Protein AF-A0A4Q3XXS9-F1 (afdb_monomer)

pLDDT: mean 76.78, std 19.23, range [29.75, 96.25]

Secondary structure (DSSP, 8-state):
------S---SS-----SHHHHHHHHHHHTT---HHHHHHHHTS-HHHHHHHHHSS---HHHHHHHHHHTT--HHHHHH--S-TTTTS--HHHHHHHHHHHHTT--HHHHHHHHHHHHHHHHHH--SSS--

Mean predicted aligned error: 13.27 Å

Nearest PDB structures (foldseek):
  1pra-assembly1_A  TM=8.034E-01  e=1.485E-02  Phage 434
  1r63-assembly1_A  TM=8.380E-01  e=3.345E-02  Phage 434
  2cro-assembly1_A  TM=8.313E-01  e=6.331E-02  Phage 434
  2fjr-assembly1_A  TM=5.847E-01  e=5.020E-02  Eganvirus ev186
  3trb-assembly1_A  TM=5.889E-01  e=2.404E-01  Coxiella burnetii

Solvent-accessible surface area (backbone atoms only — not comparable to full-atom values): 8183 Å² total; per-residue (Å²): 144,84,91,83,84,87,86,82,81,86,85,79,80,67,82,66,87,45,54,42,60,44,50,54,47,48,36,59,76,64,65,63,87,49,65,58,60,53,16,59,77,68,74,48,56,47,67,54,60,57,44,40,57,76,36,94,79,64,55,68,69,58,49,51,50,50,22,60,76,60,64,38,17,56,60,21,50,76,71,60,45,88,44,58,56,62,69,63,72,53,60,69,58,52,52,48,50,45,54,76,59,53,73,81,49,54,78,86,46,49,62,57,52,50,51,50,50,51,50,46,54,58,70,73,57,83,78,89,85,87,135

Structure (mmCIF, N/CA/C/O backbone):
data_AF-A0A4Q3XXS9-F1
#
_entry.id   AF-A0A4Q3XXS9-F1
#
loop_
_atom_site.group_PDB
_atom_site.id
_atom_site.type_symbol
_atom_site.label_atom_id
_atom_site.label_alt_id
_atom_site.label_comp_id
_atom_site.label_asym_id
_atom_site.label_entity_id
_atom_site.label_seq_id
_atom_site.pdbx_PDB_ins_code
_atom_site.Cartn_x
_atom_site.Cartn_y
_atom_site.Cartn_z
_atom_site.occupancy
_atom_site.B_iso_or_equiv
_atom_site.auth_seq_id
_atom_site.auth_comp_id
_atom_site.auth_asym_id
_atom_site.auth_atom_id
_atom_site.pdbx_PDB_model_num
ATOM 1 N N . MET A 1 1 ? -26.813 20.980 15.351 1.00 36.28 1 ME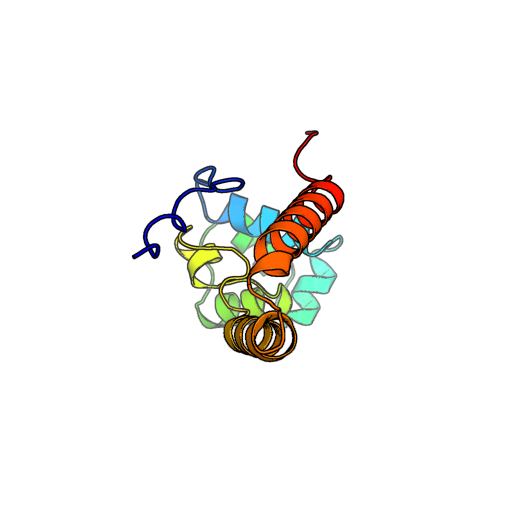T A N 1
ATOM 2 C CA . MET A 1 1 ? -26.144 21.512 14.142 1.00 36.28 1 MET A CA 1
ATOM 3 C C . MET A 1 1 ? -24.633 21.381 14.330 1.00 36.28 1 MET A C 1
ATOM 5 O O . MET A 1 1 ? -23.994 22.312 14.792 1.00 36.28 1 MET A O 1
ATOM 9 N N . LEU A 1 2 ? -24.080 20.190 14.083 1.00 29.75 2 LEU A N 1
ATOM 10 C CA . LEU A 1 2 ? -22.673 19.846 14.341 1.00 29.75 2 LEU A CA 1
ATOM 11 C C . LEU A 1 2 ? -22.190 18.889 13.235 1.00 29.75 2 LEU A C 1
ATOM 13 O O . LEU A 1 2 ? -22.095 17.689 13.450 1.00 29.75 2 LEU A O 1
ATOM 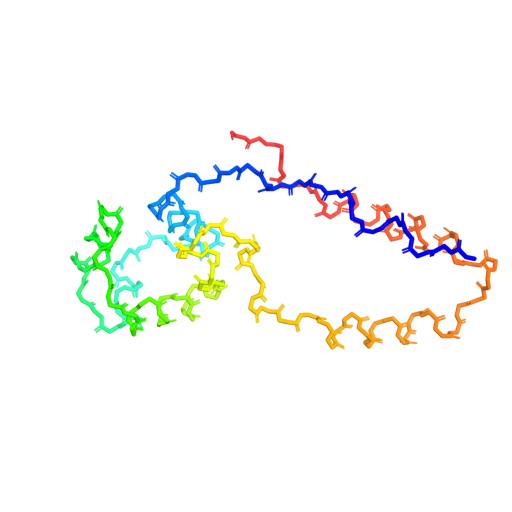17 N N . ILE A 1 3 ? -21.948 19.404 12.024 1.00 37.06 3 ILE A N 1
ATOM 18 C CA . ILE A 1 3 ? -21.318 18.639 10.921 1.00 37.06 3 ILE A CA 1
ATOM 19 C C . ILE A 1 3 ? -20.160 19.454 10.312 1.00 37.06 3 ILE A C 1
ATOM 21 O O . ILE A 1 3 ? -19.913 19.448 9.114 1.00 37.06 3 ILE A O 1
ATOM 25 N N . THR A 1 4 ? -19.405 20.182 11.139 1.00 39.75 4 THR A N 1
ATOM 26 C CA . THR A 1 4 ? -18.303 21.022 10.629 1.00 39.75 4 THR A CA 1
ATOM 27 C C . THR A 1 4 ? -17.028 20.881 11.446 1.00 39.75 4 THR A C 1
ATOM 29 O O . THR A 1 4 ? -16.359 21.864 11.726 1.00 39.75 4 THR A O 1
ATOM 32 N N . LEU A 1 5 ? -16.680 19.659 11.855 1.00 35.25 5 LEU A N 1
ATOM 33 C CA . LEU A 1 5 ? -15.429 19.384 12.575 1.00 35.25 5 LEU A CA 1
ATOM 34 C C . LEU A 1 5 ? -14.812 18.030 12.181 1.00 35.25 5 LEU A C 1
ATOM 36 O O . LEU A 1 5 ? -14.251 17.328 13.013 1.00 35.25 5 LEU A O 1
ATOM 40 N N . PHE A 1 6 ? -14.888 17.659 10.896 1.00 38.59 6 PHE A N 1
ATOM 41 C CA . PHE A 1 6 ? -14.223 16.452 10.375 1.00 38.59 6 PHE A CA 1
ATOM 42 C C . PHE A 1 6 ? -13.282 16.715 9.190 1.00 38.59 6 PHE A C 1
ATOM 44 O O . PHE A 1 6 ? -13.079 15.856 8.341 1.00 38.59 6 PHE A O 1
ATOM 51 N N . ILE A 1 7 ? -12.672 17.905 9.125 1.00 39.47 7 ILE A N 1
ATOM 52 C CA . ILE A 1 7 ? -11.591 18.184 8.164 1.00 39.47 7 ILE A CA 1
ATOM 53 C C . ILE A 1 7 ? -10.446 18.939 8.846 1.00 39.47 7 ILE A C 1
ATOM 55 O O . ILE A 1 7 ? -10.016 19.988 8.384 1.00 39.47 7 ILE A O 1
ATOM 59 N N . HIS A 1 8 ? -9.925 18.426 9.963 1.00 38.44 8 HIS A N 1
ATOM 60 C CA . HIS A 1 8 ? -8.534 18.722 10.319 1.00 38.44 8 HIS A CA 1
ATOM 61 C C . HIS A 1 8 ? -7.960 17.725 11.329 1.00 38.44 8 HIS A C 1
ATOM 63 O O . HIS A 1 8 ? -7.974 17.946 12.537 1.00 38.44 8 HIS A O 1
ATOM 69 N N . ARG A 1 9 ? -7.388 16.626 10.830 1.00 34.78 9 ARG A N 1
ATOM 70 C CA . ARG A 1 9 ? -6.302 15.941 11.541 1.00 34.78 9 ARG A CA 1
ATOM 71 C C . ARG A 1 9 ? -5.345 15.313 10.534 1.00 34.78 9 ARG A C 1
ATOM 73 O O . ARG A 1 9 ? -5.383 14.126 10.243 1.00 34.78 9 ARG A O 1
ATOM 80 N N . SER A 1 10 ? -4.501 16.179 9.980 1.00 42.22 10 SER A N 1
ATOM 81 C CA . SER A 1 10 ? -3.255 15.809 9.311 1.00 42.22 10 SER A CA 1
ATOM 82 C C . SER A 1 10 ? -2.374 15.053 10.298 1.00 42.22 10 SER A C 1
ATOM 84 O O . SER A 1 10 ? -2.087 15.626 11.339 1.00 42.22 10 SER A O 1
ATOM 86 N N . HIS A 1 11 ? -1.978 13.815 9.991 1.00 38.00 11 HIS A N 1
ATOM 87 C CA . HIS A 1 11 ? -0.706 13.194 10.396 1.00 38.00 11 HIS A CA 1
ATOM 88 C C . HIS A 1 11 ? -0.327 12.184 9.296 1.00 38.00 11 HIS A C 1
ATOM 90 O O . HIS A 1 11 ? -0.786 11.047 9.297 1.00 38.00 11 HIS A O 1
ATOM 96 N N . GLY A 1 12 ? 0.451 12.658 8.313 1.00 39.41 12 GLY A N 1
ATOM 97 C CA . GLY A 1 12 ? 0.957 11.879 7.171 1.00 39.41 12 GLY A CA 1
ATOM 98 C C . GLY A 1 12 ? 1.078 12.652 5.847 1.00 39.41 12 GLY A C 1
ATOM 99 O O . GLY A 1 12 ? 1.644 12.138 4.892 1.00 39.41 12 GLY A O 1
ATOM 100 N N . GLY A 1 13 ? 0.578 13.890 5.775 1.00 40.12 13 GLY A N 1
ATOM 101 C CA . GLY A 1 13 ? 0.657 14.752 4.589 1.00 40.12 13 GLY A CA 1
ATOM 102 C C . GLY A 1 13 ? 1.923 15.609 4.528 1.00 40.12 13 GLY A C 1
ATOM 103 O O . GLY A 1 13 ? 1.826 16.809 4.290 1.00 40.12 13 GLY A O 1
ATOM 104 N N . GLY A 1 14 ? 3.102 15.028 4.764 1.00 45.34 14 GLY A N 1
ATOM 105 C CA . GLY A 1 14 ? 4.306 15.608 4.170 1.00 45.34 14 GLY A CA 1
ATOM 106 C C . GLY A 1 14 ? 4.146 15.459 2.662 1.00 45.34 14 GLY A C 1
ATOM 107 O O . GLY A 1 14 ? 3.775 14.379 2.202 1.00 45.34 14 GLY A O 1
ATOM 108 N N . VAL A 1 15 ? 4.321 16.528 1.889 1.00 54.59 15 VAL A N 1
ATOM 109 C CA . VAL A 1 15 ? 4.242 16.434 0.430 1.00 54.59 15 VAL A CA 1
ATOM 110 C C . VAL A 1 15 ? 5.393 15.523 -0.014 1.00 54.59 15 VAL A C 1
ATOM 112 O O . VAL A 1 15 ? 6.517 15.982 -0.145 1.00 54.59 15 VAL A O 1
ATOM 115 N N . MET A 1 16 ? 5.151 14.215 -0.161 1.00 59.88 16 MET A N 1
ATOM 116 C CA . MET A 1 16 ? 6.152 13.291 -0.698 1.00 59.88 16 MET A CA 1
ATOM 117 C C . MET A 1 16 ? 6.403 13.692 -2.150 1.00 59.88 16 MET A C 1
ATOM 119 O O . MET A 1 16 ? 5.558 13.507 -3.042 1.00 59.88 16 MET A O 1
ATOM 123 N N . HIS A 1 17 ? 7.554 14.311 -2.369 1.00 67.06 17 HIS A N 1
ATOM 124 C CA . HIS A 1 17 ? 7.918 14.968 -3.605 1.00 67.06 17 HIS A CA 1
ATOM 125 C C . HIS A 1 17 ? 8.556 13.949 -4.551 1.00 67.06 17 HIS A C 1
ATOM 127 O O . HIS A 1 17 ? 9.764 13.904 -4.747 1.00 67.06 17 HIS A O 1
ATOM 133 N N . GLY A 1 18 ? 7.717 13.151 -5.214 1.00 85.38 18 GLY A N 1
ATOM 134 C CA . GLY A 1 18 ? 8.117 12.418 -6.416 1.00 85.38 18 GLY A CA 1
ATOM 135 C C . GLY A 1 18 ? 7.669 10.964 -6.473 1.00 85.38 18 GLY A C 1
ATOM 136 O O . GLY A 1 18 ? 7.348 10.326 -5.476 1.00 85.38 18 GLY A O 1
ATOM 137 N N . TRP A 1 19 ? 7.648 10.435 -7.695 1.00 89.88 19 TRP A N 1
ATOM 138 C CA . TRP A 1 19 ? 7.286 9.046 -7.988 1.00 89.88 19 TRP A CA 1
ATOM 139 C C . TRP A 1 19 ? 8.170 8.039 -7.235 1.00 89.88 19 TRP A C 1
ATOM 141 O O . TRP A 1 19 ? 7.650 7.112 -6.623 1.00 89.88 19 TRP A O 1
ATOM 151 N N . THR A 1 20 ? 9.491 8.243 -7.248 1.00 90.81 20 THR A N 1
ATOM 152 C CA . THR A 1 20 ? 10.463 7.334 -6.623 1.00 90.81 20 THR A CA 1
ATOM 153 C C . THR A 1 20 ? 10.263 7.225 -5.118 1.00 90.81 20 THR A C 1
ATOM 155 O O . THR A 1 20 ? 10.228 6.118 -4.594 1.00 90.81 20 THR A O 1
ATOM 158 N N . GLU A 1 21 ? 10.073 8.354 -4.432 1.00 90.88 21 GLU A N 1
ATOM 159 C CA . GLU A 1 21 ? 9.841 8.380 -2.986 1.00 90.88 21 GLU A CA 1
ATOM 160 C C . GLU A 1 21 ? 8.565 7.615 -2.618 1.00 90.88 21 GLU A C 1
ATOM 162 O O . GLU A 1 21 ? 8.574 6.776 -1.718 1.00 90.88 21 GLU A O 1
ATOM 167 N N . ARG A 1 22 ? 7.481 7.828 -3.374 1.00 92.00 22 ARG A N 1
ATOM 168 C CA . ARG A 1 22 ? 6.211 7.125 -3.155 1.00 92.00 22 ARG A CA 1
ATOM 169 C C . ARG A 1 22 ? 6.299 5.633 -3.457 1.00 92.00 22 ARG A C 1
ATOM 171 O O . ARG A 1 22 ? 5.731 4.832 -2.717 1.00 92.00 22 ARG A O 1
ATOM 178 N N . LEU A 1 23 ? 7.020 5.247 -4.508 1.00 92.88 23 LEU A N 1
ATOM 179 C CA . LEU A 1 23 ? 7.251 3.841 -4.826 1.00 92.88 23 LEU A CA 1
ATOM 180 C C . LEU A 1 23 ? 8.078 3.161 -3.729 1.00 92.88 23 LEU A C 1
ATOM 182 O O . LEU A 1 23 ? 7.687 2.107 -3.236 1.00 92.88 23 LEU A O 1
ATOM 186 N N . ASP A 1 24 ? 9.170 3.780 -3.287 1.00 91.94 24 ASP A N 1
ATOM 187 C CA . ASP A 1 24 ? 9.996 3.251 -2.200 1.00 91.94 24 ASP A CA 1
ATOM 188 C C . ASP A 1 24 ? 9.214 3.167 -0.882 1.00 91.94 24 ASP A C 1
ATOM 190 O O . ASP A 1 24 ? 9.347 2.191 -0.140 1.00 91.94 24 ASP A O 1
ATOM 194 N N . HIS A 1 25 ? 8.349 4.145 -0.609 1.00 92.56 25 HIS A N 1
ATOM 195 C CA . HIS A 1 25 ? 7.437 4.106 0.528 1.00 92.56 25 HIS A CA 1
ATOM 196 C C . HIS A 1 25 ? 6.452 2.929 0.437 1.00 92.56 25 HIS A C 1
ATOM 198 O O . HIS A 1 25 ? 6.310 2.180 1.404 1.00 92.56 25 HIS A O 1
ATOM 204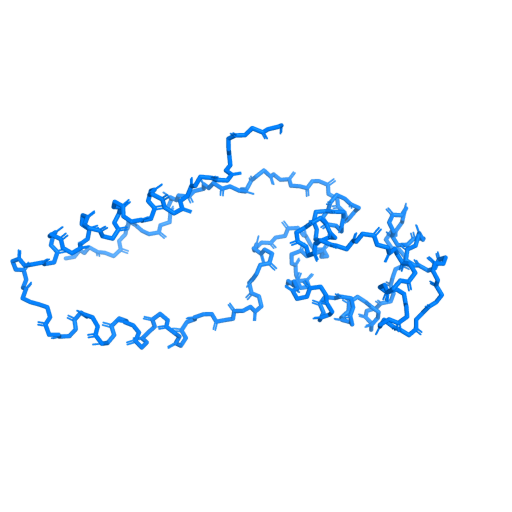 N N . ALA A 1 26 ? 5.832 2.698 -0.724 1.00 92.88 26 ALA A N 1
ATOM 205 C CA . ALA A 1 26 ? 4.929 1.565 -0.936 1.00 92.88 26 ALA A CA 1
ATOM 206 C C . ALA A 1 26 ? 5.639 0.209 -0.760 1.00 92.88 26 ALA A C 1
ATOM 208 O O . ALA A 1 26 ? 5.108 -0.689 -0.103 1.00 92.88 26 ALA A O 1
ATOM 209 N N . LEU A 1 27 ? 6.867 0.074 -1.275 1.00 93.12 27 LEU A N 1
ATOM 210 C CA . LEU A 1 27 ? 7.684 -1.137 -1.123 1.00 93.12 27 LEU A CA 1
ATOM 211 C C . LEU A 1 27 ? 8.013 -1.427 0.347 1.00 93.12 27 LEU A C 1
ATOM 213 O O . LEU A 1 27 ? 7.868 -2.564 0.802 1.00 93.12 27 LEU A O 1
ATOM 217 N N . LYS A 1 28 ? 8.410 -0.397 1.106 1.00 91.31 28 LYS A N 1
ATOM 218 C CA . LYS A 1 28 ? 8.666 -0.509 2.550 1.00 91.31 28 LYS A CA 1
ATOM 219 C C . LYS A 1 28 ? 7.400 -0.890 3.312 1.00 91.31 28 LYS A C 1
ATOM 221 O O . LYS A 1 28 ? 7.436 -1.818 4.119 1.00 91.31 28 LYS A O 1
ATOM 226 N N . LEU A 1 29 ? 6.278 -0.228 3.021 1.00 89.69 29 LEU A N 1
ATOM 227 C CA . LEU A 1 29 ? 4.991 -0.484 3.670 1.00 89.69 29 LEU A CA 1
ATOM 228 C C . LEU A 1 29 ? 4.530 -1.937 3.480 1.00 89.69 29 LEU A C 1
ATOM 230 O O . LEU A 1 29 ? 3.939 -2.524 4.385 1.00 89.69 29 LEU A O 1
ATOM 234 N N . ARG A 1 30 ? 4.812 -2.531 2.316 1.00 90.56 30 ARG A N 1
ATOM 235 C CA . ARG A 1 30 ? 4.471 -3.925 1.997 1.00 90.56 30 ARG A CA 1
ATOM 236 C C . ARG A 1 30 ? 5.562 -4.935 2.334 1.00 90.56 30 ARG A C 1
ATOM 238 O O . ARG A 1 30 ? 5.400 -6.110 2.029 1.00 90.56 30 ARG A O 1
ATOM 245 N N . ARG A 1 31 ? 6.642 -4.505 2.999 1.00 90.94 31 ARG A N 1
ATOM 246 C CA . ARG A 1 31 ? 7.774 -5.364 3.386 1.00 90.94 31 ARG A CA 1
ATOM 247 C C . ARG A 1 31 ? 8.339 -6.148 2.196 1.00 90.94 31 ARG A C 1
ATOM 249 O O . ARG A 1 31 ? 8.729 -7.307 2.315 1.00 90.94 31 ARG A O 1
ATOM 256 N N . VAL A 1 32 ? 8.399 -5.506 1.030 1.00 89.12 32 VAL A N 1
ATOM 257 C CA . VAL A 1 32 ? 9.022 -6.103 -0.153 1.00 89.12 32 VAL A CA 1
ATOM 258 C C . VAL A 1 32 ? 10.535 -6.091 0.056 1.00 89.12 32 VAL A C 1
ATOM 260 O O . VAL A 1 32 ? 11.201 -5.079 -0.142 1.00 89.12 32 VAL A O 1
ATOM 263 N N . HIS A 1 33 ? 11.080 -7.229 0.485 1.00 83.12 33 HIS A N 1
ATOM 264 C CA . HIS A 1 33 ? 12.511 -7.379 0.771 1.00 83.12 33 HIS A CA 1
ATOM 265 C C . HIS A 1 33 ? 13.343 -7.775 -0.457 1.00 83.12 33 HIS A C 1
ATOM 267 O O . HIS A 1 33 ? 14.562 -7.622 -0.444 1.00 83.12 33 HIS A O 1
ATOM 273 N N . LYS A 1 34 ? 12.706 -8.301 -1.513 1.00 89.81 34 LYS A N 1
ATOM 274 C CA . LYS A 1 34 ? 13.378 -8.810 -2.718 1.00 89.81 34 LYS A CA 1
ATOM 275 C C . LYS A 1 34 ? 12.660 -8.317 -3.973 1.00 89.81 34 LYS A C 1
ATOM 277 O O . LYS A 1 34 ? 11.521 -8.707 -4.215 1.00 89.81 34 LYS A O 1
ATOM 282 N N . LEU A 1 35 ? 13.333 -7.494 -4.780 1.00 89.44 35 LEU A N 1
ATOM 283 C CA . LEU A 1 35 ? 12.764 -6.963 -6.028 1.00 89.44 35 LEU A CA 1
ATOM 284 C C . LEU A 1 35 ? 12.482 -8.066 -7.049 1.00 89.44 35 LEU A C 1
ATOM 286 O O . LEU A 1 35 ? 11.466 -7.999 -7.729 1.00 89.44 35 LEU A O 1
ATOM 290 N N . HIS A 1 36 ? 13.320 -9.101 -7.094 1.00 91.38 36 HIS A N 1
ATOM 291 C CA . HIS A 1 36 ? 13.091 -10.283 -7.920 1.00 91.38 36 HIS A CA 1
ATOM 292 C C . HIS A 1 36 ? 11.713 -10.932 -7.691 1.00 91.38 36 HIS A C 1
ATOM 294 O O . HIS A 1 36 ? 11.008 -11.237 -8.647 1.00 91.38 36 HIS A O 1
ATOM 300 N N . ALA A 1 37 ? 11.301 -11.102 -6.429 1.00 91.75 37 ALA A N 1
ATOM 301 C CA . ALA A 1 37 ? 10.007 -11.707 -6.102 1.00 91.75 37 ALA A CA 1
ATOM 302 C C . ALA A 1 37 ? 8.841 -10.830 -6.583 1.00 91.75 37 ALA A C 1
ATOM 304 O O . ALA A 1 37 ? 7.905 -11.326 -7.201 1.00 91.75 37 ALA A O 1
ATOM 305 N N . LEU A 1 38 ? 8.950 -9.513 -6.3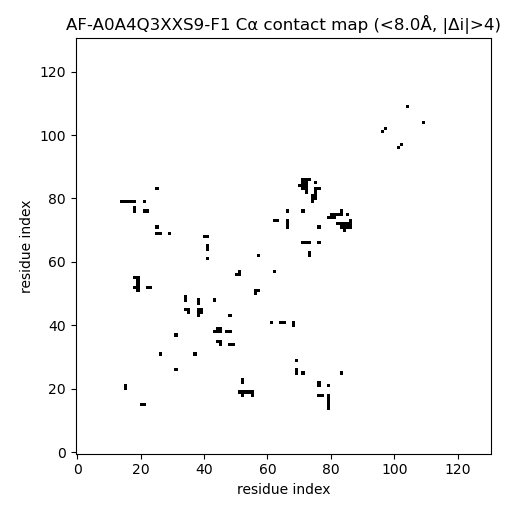84 1.00 93.44 38 LEU A N 1
ATOM 306 C CA . LEU A 1 38 ? 7.972 -8.559 -6.900 1.00 93.44 38 LEU A CA 1
ATOM 307 C C . LEU A 1 38 ? 7.915 -8.579 -8.436 1.00 93.44 38 LEU A C 1
ATOM 309 O O . LEU A 1 38 ? 6.835 -8.543 -9.012 1.00 93.44 38 LEU A O 1
ATOM 313 N N . ALA A 1 39 ? 9.062 -8.642 -9.111 1.00 94.62 39 ALA A N 1
ATOM 314 C CA . ALA A 1 39 ? 9.123 -8.703 -10.569 1.00 94.62 39 ALA A CA 1
ATOM 315 C C . ALA A 1 39 ? 8.432 -9.966 -11.109 1.00 94.62 39 ALA A C 1
ATOM 317 O O . ALA A 1 39 ? 7.639 -9.875 -12.047 1.00 94.62 39 ALA A O 1
ATOM 318 N N . PHE A 1 40 ? 8.654 -11.111 -10.453 1.00 94.69 40 PHE A N 1
ATOM 319 C CA . PHE A 1 40 ? 7.970 -12.366 -10.756 1.00 94.69 40 PHE A CA 1
ATOM 320 C C . PHE A 1 40 ? 6.446 -12.247 -10.599 1.00 94.69 40 PHE A C 1
ATOM 322 O O . PHE A 1 40 ? 5.715 -12.599 -11.521 1.00 94.69 40 PHE A O 1
ATOM 329 N N . GLU A 1 41 ? 5.958 -11.684 -9.488 1.00 92.81 41 GLU A N 1
ATOM 330 C CA . GLU A 1 41 ? 4.518 -11.457 -9.267 1.00 92.81 41 GLU A CA 1
ATOM 331 C C . GLU A 1 41 ? 3.896 -10.502 -10.295 1.00 92.81 41 GLU A C 1
ATOM 333 O O . GLU A 1 41 ? 2.732 -10.640 -10.673 1.00 92.81 41 GLU A O 1
ATOM 338 N N . LEU A 1 42 ? 4.677 -9.537 -10.777 1.00 93.75 42 LEU A N 1
ATOM 339 C CA . LEU A 1 42 ? 4.252 -8.584 -11.796 1.00 93.75 42 LEU A CA 1
ATOM 340 C C . LEU A 1 42 ? 4.348 -9.131 -13.224 1.00 93.75 42 LEU A C 1
ATOM 342 O O . LEU A 1 42 ? 3.827 -8.487 -14.135 1.00 93.75 42 LEU A O 1
ATOM 346 N N . GLY A 1 43 ? 4.994 -10.283 -13.429 1.00 94.19 43 GLY A N 1
ATOM 347 C CA . GLY A 1 43 ? 5.250 -10.844 -14.755 1.00 94.19 43 GLY A CA 1
ATOM 348 C C . GLY A 1 43 ? 6.236 -10.016 -15.587 1.00 94.19 43 GLY A C 1
ATOM 349 O O . GLY A 1 43 ? 6.125 -9.979 -16.811 1.00 94.19 43 GLY A O 1
ATOM 350 N N . VAL A 1 44 ? 7.176 -9.319 -14.940 1.00 94.44 44 VAL A N 1
ATOM 351 C CA . VAL A 1 44 ? 8.184 -8.472 -15.600 1.00 94.44 44 VAL A CA 1
ATOM 352 C C . VAL A 1 44 ? 9.600 -8.869 -15.191 1.00 94.44 44 VAL A C 1
ATOM 354 O O . VAL A 1 44 ? 9.816 -9.559 -14.200 1.00 94.44 44 VAL A O 1
ATOM 357 N N . ASP A 1 45 ? 10.588 -8.384 -15.939 1.00 94.00 45 ASP A N 1
ATOM 358 C CA . ASP A 1 45 ? 11.993 -8.525 -15.563 1.00 94.00 45 ASP A CA 1
ATOM 359 C C . ASP A 1 45 ? 12.365 -7.608 -14.379 1.00 94.00 45 ASP A C 1
ATOM 361 O O . ASP A 1 45 ? 11.874 -6.480 -14.261 1.00 94.00 45 ASP A O 1
ATOM 365 N N . GLU A 1 46 ? 13.288 -8.048 -13.521 1.00 93.00 46 GLU A N 1
ATOM 366 C CA . GLU A 1 46 ? 13.747 -7.269 -12.361 1.00 93.00 46 GLU A CA 1
ATOM 367 C C . GLU A 1 46 ? 14.354 -5.911 -12.767 1.00 93.00 46 GLU A C 1
ATOM 369 O O . GLU A 1 46 ? 14.183 -4.903 -12.067 1.00 93.00 46 GLU A O 1
ATOM 374 N N . SER A 1 47 ? 14.984 -5.828 -13.947 1.00 92.69 47 SER A N 1
ATOM 375 C CA . SER A 1 47 ? 15.493 -4.565 -14.489 1.00 92.69 47 SER A CA 1
ATOM 376 C C . SER A 1 47 ? 14.380 -3.554 -14.775 1.00 92.69 47 SER A C 1
ATOM 378 O O . SER A 1 47 ? 14.635 -2.348 -14.709 1.00 92.69 47 SER A O 1
ATOM 380 N N . ALA A 1 48 ? 13.149 -4.005 -15.052 1.00 92.75 48 ALA A N 1
ATOM 381 C CA . ALA A 1 48 ? 12.000 -3.127 -15.237 1.00 92.75 48 ALA A CA 1
ATOM 382 C C . ALA A 1 48 ? 11.633 -2.427 -13.928 1.00 92.75 48 ALA A C 1
ATOM 384 O O . ALA A 1 48 ? 11.561 -1.199 -13.899 1.00 92.75 48 ALA A O 1
ATOM 385 N N . VAL A 1 49 ? 11.533 -3.181 -12.831 1.00 91.94 49 VAL A N 1
ATOM 386 C CA . VAL A 1 49 ? 11.259 -2.626 -11.498 1.00 91.94 49 VAL A CA 1
ATOM 387 C C . VAL A 1 49 ? 12.373 -1.661 -11.071 1.00 91.94 49 VAL A C 1
ATOM 389 O O . VAL A 1 49 ? 12.104 -0.549 -10.613 1.00 91.94 49 VAL A O 1
ATOM 392 N N . SER A 1 50 ? 13.639 -2.023 -11.308 1.00 91.25 50 SER A N 1
ATOM 393 C CA . SER A 1 50 ? 14.792 -1.140 -11.066 1.00 91.25 50 SER A CA 1
ATOM 394 C C . SER A 1 50 ? 14.751 0.149 -11.906 1.00 91.25 50 SER A C 1
ATOM 396 O O . SER A 1 50 ? 15.110 1.233 -11.435 1.00 91.25 50 SER A O 1
ATOM 398 N N . ARG A 1 51 ? 14.292 0.075 -13.161 1.00 91.81 51 ARG A N 1
ATOM 399 C CA . ARG A 1 51 ? 14.119 1.242 -14.042 1.00 91.81 51 ARG A CA 1
ATOM 400 C C . ARG A 1 51 ? 12.996 2.158 -13.563 1.00 91.81 51 ARG A C 1
ATOM 402 O O . ARG A 1 51 ? 13.183 3.375 -13.585 1.00 91.81 51 ARG A O 1
ATOM 409 N N . TRP A 1 52 ? 11.881 1.601 -13.093 1.00 92.31 52 TRP A N 1
ATOM 410 C CA . TRP A 1 52 ? 10.762 2.383 -12.557 1.00 92.31 52 TRP A CA 1
ATOM 411 C C . TRP A 1 52 ? 11.146 3.147 -11.294 1.00 92.31 52 TRP A C 1
ATOM 413 O O . TRP A 1 52 ? 10.719 4.279 -11.109 1.00 92.31 52 TRP A O 1
ATOM 423 N N . ARG A 1 53 ? 12.004 2.587 -10.437 1.00 89.06 53 ARG A N 1
ATOM 424 C CA . ARG A 1 53 ? 12.516 3.316 -9.264 1.00 89.06 53 ARG A CA 1
ATOM 425 C C . ARG A 1 53 ? 13.389 4.511 -9.654 1.00 89.06 53 ARG A C 1
ATOM 427 O O . ARG A 1 53 ? 13.359 5.536 -8.985 1.00 89.06 53 ARG A O 1
ATOM 434 N N . ARG A 1 54 ? 14.132 4.410 -10.758 1.00 86.62 54 ARG A N 1
ATOM 435 C CA . ARG A 1 54 ? 15.024 5.477 -11.249 1.00 86.62 54 ARG A CA 1
ATOM 436 C C . ARG A 1 54 ? 14.335 6.501 -12.150 1.00 86.62 54 ARG A C 1
ATOM 438 O O . ARG A 1 54 ? 14.856 7.594 -12.331 1.00 86.62 54 ARG A O 1
ATOM 445 N N . SER A 1 55 ? 13.202 6.150 -12.756 1.00 76.12 55 SER A N 1
ATOM 446 C CA . SER A 1 55 ? 12.520 6.991 -13.742 1.00 76.12 55 SER A CA 1
ATOM 447 C C . SER A 1 55 ? 11.030 6.670 -13.822 1.00 76.12 55 SER A C 1
ATOM 449 O O . SER A 1 55 ? 10.626 5.519 -13.687 1.00 76.12 55 SER A O 1
ATOM 451 N N . ARG A 1 56 ? 10.202 7.667 -14.149 1.00 74.69 56 ARG A N 1
ATOM 452 C CA . ARG A 1 56 ? 8.749 7.502 -14.344 1.00 74.69 56 ARG A CA 1
ATOM 453 C C . ARG A 1 56 ? 8.404 6.870 -15.708 1.00 74.69 56 ARG A C 1
ATOM 455 O O . ARG A 1 56 ? 7.475 7.304 -16.378 1.00 74.69 56 ARG A O 1
ATOM 462 N N . SER A 1 57 ? 9.173 5.875 -16.152 1.00 82.94 57 SER A N 1
ATOM 463 C CA . SER A 1 57 ? 8.981 5.174 -17.433 1.00 82.94 57 SER A CA 1
ATOM 464 C C . SER A 1 57 ? 8.236 3.847 -17.239 1.00 82.94 57 SER A C 1
ATOM 466 O O . SER A 1 57 ? 8.755 2.761 -17.495 1.00 82.94 57 SER A O 1
ATOM 468 N N . ILE A 1 58 ? 7.007 3.930 -16.732 1.00 91.06 58 ILE A N 1
ATOM 469 C CA . ILE A 1 58 ? 6.117 2.781 -16.535 1.00 91.06 58 ILE A CA 1
ATOM 470 C C . ILE A 1 58 ? 4.886 2.938 -17.431 1.00 91.06 58 ILE A C 1
ATOM 472 O O . ILE A 1 58 ? 4.347 4.038 -17.558 1.00 91.06 58 ILE A O 1
ATOM 476 N N . SER A 1 59 ? 4.452 1.855 -18.078 1.00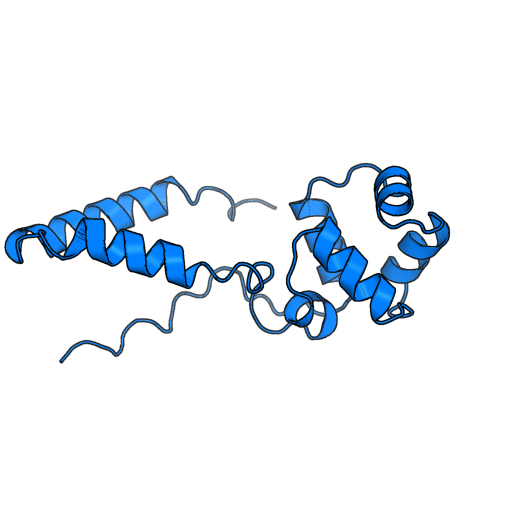 92.81 59 SER A N 1
ATOM 477 C CA . SER A 1 59 ? 3.167 1.843 -18.782 1.00 92.81 59 SER A CA 1
ATOM 478 C C . SER A 1 59 ? 2.013 1.889 -17.778 1.00 92.81 59 SER A C 1
ATOM 480 O O . SER A 1 59 ? 2.175 1.498 -16.620 1.00 92.81 59 SER A O 1
ATOM 482 N N . LEU A 1 60 ? 0.834 2.334 -18.215 1.00 92.62 60 LEU A N 1
ATOM 483 C CA . LEU A 1 60 ? -0.345 2.354 -17.349 1.00 92.62 60 LEU A CA 1
ATOM 484 C C . LEU A 1 60 ? -0.699 0.946 -16.850 1.00 92.62 60 LEU A C 1
ATOM 486 O O . LEU A 1 60 ? -0.932 0.783 -15.658 1.00 92.62 60 LEU A O 1
ATOM 490 N N . ASP A 1 61 ? -0.644 -0.069 -17.716 1.00 95.31 61 ASP A N 1
ATOM 491 C CA . ASP A 1 61 ? -0.955 -1.456 -17.340 1.00 95.31 61 ASP A CA 1
ATOM 492 C C . ASP A 1 61 ? -0.023 -1.977 -16.241 1.00 95.31 61 ASP A C 1
ATOM 494 O O . ASP A 1 61 ? -0.472 -2.542 -15.242 1.00 95.31 61 ASP A O 1
ATOM 498 N N . ASN A 1 62 ? 1.281 -1.712 -16.371 1.00 95.31 62 ASN A N 1
ATOM 499 C CA . ASN A 1 62 ? 2.255 -2.074 -15.345 1.00 95.31 62 ASN A CA 1
ATOM 500 C C . ASN A 1 62 ? 2.044 -1.272 -14.058 1.00 95.31 62 ASN A C 1
ATOM 502 O O . ASN A 1 62 ? 2.201 -1.825 -12.974 1.00 95.31 62 ASN A O 1
ATOM 506 N N . ALA A 1 63 ? 1.660 0.004 -14.150 1.00 94.69 63 ALA A N 1
ATOM 507 C CA . ALA A 1 63 ? 1.348 0.816 -12.977 1.00 94.69 63 ALA A CA 1
ATOM 508 C C . ALA A 1 63 ? 0.102 0.301 -12.241 1.00 94.69 63 ALA A C 1
ATOM 510 O O . ALA A 1 63 ? 0.110 0.234 -11.014 1.00 94.69 63 ALA A O 1
ATOM 511 N N . VAL A 1 64 ? -0.936 -0.114 -12.971 1.00 95.19 64 VAL A N 1
ATOM 512 C CA . VAL A 1 64 ? -2.141 -0.735 -12.407 1.00 95.19 64 VAL A CA 1
ATOM 513 C C . VAL A 1 64 ? -1.794 -2.061 -11.736 1.00 95.19 64 VAL A C 1
ATOM 515 O O . VAL A 1 64 ? -2.166 -2.267 -10.581 1.00 95.19 64 VAL A O 1
ATOM 518 N N . ASN A 1 65 ? -1.041 -2.941 -12.406 1.00 96.25 65 ASN A N 1
ATOM 519 C CA . ASN A 1 65 ? -0.656 -4.228 -11.825 1.00 96.25 65 ASN A CA 1
ATOM 520 C C . ASN A 1 65 ? 0.235 -4.045 -10.585 1.00 96.25 65 ASN A C 1
ATOM 522 O O . ASN A 1 65 ? 0.007 -4.687 -9.563 1.00 96.25 65 ASN A O 1
ATOM 526 N N . LEU A 1 66 ? 1.178 -3.099 -10.634 1.00 95.44 66 LEU A N 1
ATOM 527 C CA . LEU A 1 66 ? 2.009 -2.704 -9.496 1.00 95.44 66 LEU A CA 1
ATOM 528 C C . LEU A 1 66 ? 1.168 -2.226 -8.312 1.00 95.44 66 LEU A C 1
ATOM 530 O O . LEU A 1 66 ? 1.380 -2.681 -7.192 1.00 95.44 66 LEU A O 1
ATOM 534 N N . CYS A 1 67 ? 0.196 -1.345 -8.555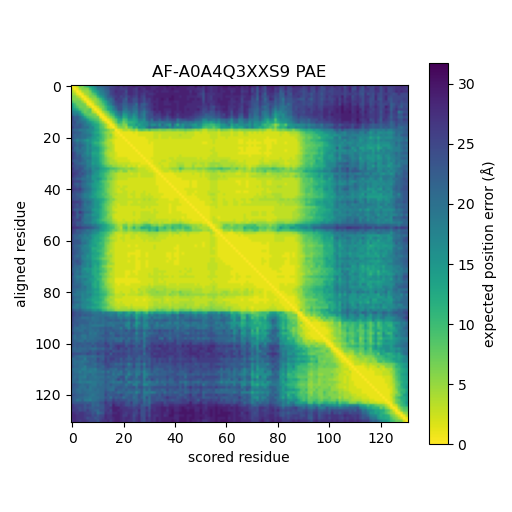 1.00 95.31 67 CYS A N 1
ATOM 535 C CA . CYS A 1 67 ? -0.703 -0.851 -7.513 1.00 95.31 67 CYS A CA 1
ATOM 536 C C . CYS A 1 67 ?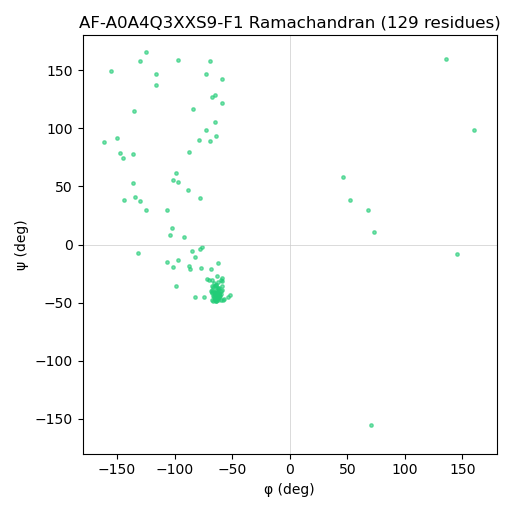 -1.578 -1.961 -6.929 1.00 95.31 67 CYS A C 1
ATOM 538 O O . CYS A 1 67 ? -1.837 -1.954 -5.732 1.00 95.31 67 CYS A O 1
ATOM 540 N N . ARG A 1 68 ? -1.997 -2.934 -7.742 1.00 94.19 68 ARG A N 1
ATOM 541 C CA . ARG A 1 68 ? -2.763 -4.095 -7.278 1.00 94.19 68 ARG A CA 1
ATOM 542 C C . ARG A 1 68 ? -1.926 -5.011 -6.385 1.00 94.19 68 ARG A C 1
ATOM 544 O O . ARG A 1 68 ? -2.386 -5.376 -5.312 1.00 94.19 68 ARG A O 1
ATOM 551 N N . VAL A 1 69 ? -0.707 -5.355 -6.805 1.00 94.69 69 VAL A N 1
ATOM 552 C CA . VAL A 1 69 ? 0.202 -6.231 -6.041 1.00 94.69 69 VAL A CA 1
ATOM 553 C C . VAL A 1 69 ? 0.641 -5.567 -4.739 1.00 94.69 69 VAL A C 1
ATOM 555 O O . VAL A 1 69 ? 0.598 -6.175 -3.674 1.00 94.69 69 VAL A O 1
ATOM 558 N N . LEU A 1 70 ? 1.007 -4.287 -4.802 1.00 93.75 70 LEU A N 1
ATOM 559 C CA . LEU A 1 70 ? 1.355 -3.516 -3.613 1.00 93.75 70 LEU A CA 1
ATOM 560 C C . LEU A 1 70 ? 0.126 -3.061 -2.831 1.00 93.75 70 LEU A C 1
ATOM 562 O O . LEU A 1 70 ? 0.290 -2.467 -1.772 1.00 93.75 70 LEU A O 1
ATOM 566 N N . ASP A 1 71 ? -1.086 -3.322 -3.313 1.00 93.44 71 ASP A N 1
ATOM 567 C CA . ASP A 1 71 ? -2.334 -2.874 -2.710 1.00 93.44 71 ASP A CA 1
ATOM 568 C C . ASP A 1 71 ? -2.280 -1.382 -2.304 1.00 93.44 71 ASP A C 1
ATOM 570 O O . ASP A 1 71 ? -2.406 -1.017 -1.138 1.00 93.44 71 ASP A O 1
ATOM 574 N N . VAL A 1 72 ? -2.012 -0.498 -3.264 1.00 93.50 72 VAL A N 1
ATOM 575 C CA . VAL A 1 72 ? -1.947 0.960 -3.062 1.00 93.50 72 VAL A CA 1
ATOM 576 C C . VAL A 1 72 ? -2.793 1.703 -4.089 1.00 93.50 72 VAL A C 1
ATOM 578 O O . VAL A 1 72 ? -3.053 1.214 -5.186 1.00 93.50 72 VAL A O 1
ATOM 581 N N . SER A 1 73 ? -3.185 2.930 -3.758 1.00 93.38 73 SER A N 1
ATOM 582 C CA . SER A 1 73 ? -3.905 3.812 -4.670 1.00 93.38 73 SER A CA 1
ATOM 583 C C . SER A 1 73 ? -3.019 4.258 -5.836 1.00 93.38 73 SER A C 1
ATOM 585 O O . SER A 1 73 ? -1.947 4.842 -5.645 1.00 93.38 73 SER A O 1
ATOM 587 N N . LEU A 1 74 ? -3.517 4.046 -7.057 1.00 93.62 74 LEU A N 1
ATOM 588 C CA . LEU A 1 74 ? -2.883 4.522 -8.286 1.00 93.62 74 LEU A CA 1
ATOM 589 C C . LEU A 1 74 ? -2.810 6.053 -8.331 1.00 93.62 74 LEU A C 1
ATOM 591 O O . LEU A 1 74 ? -1.772 6.602 -8.701 1.00 93.62 74 LEU A O 1
ATOM 595 N N . ASP A 1 75 ? -3.881 6.746 -7.927 1.00 91.38 75 ASP A N 1
ATOM 596 C CA . ASP A 1 75 ? -3.910 8.216 -7.909 1.00 91.38 75 ASP A CA 1
ATOM 597 C C . ASP A 1 75 ? -2.847 8.770 -6.954 1.00 91.38 75 ASP A C 1
ATOM 599 O O . ASP A 1 75 ? -2.098 9.681 -7.320 1.00 91.38 75 ASP A O 1
ATOM 603 N N . TRP A 1 76 ? -2.689 8.136 -5.788 1.00 92.81 76 TRP A N 1
ATOM 604 C CA . TRP A 1 76 ? -1.638 8.485 -4.838 1.00 92.81 76 TRP A CA 1
ATOM 605 C C . TRP A 1 76 ? -0.245 8.233 -5.411 1.00 92.81 76 TRP A C 1
ATOM 607 O O . TRP A 1 76 ? 0.601 9.129 -5.395 1.00 92.81 76 TRP A O 1
ATOM 617 N N . LEU A 1 77 ? 0.002 7.056 -5.987 1.00 92.56 77 LEU A N 1
ATOM 618 C CA . LEU A 1 77 ? 1.321 6.713 -6.514 1.00 92.56 77 LEU A CA 1
ATOM 619 C C . LEU A 1 77 ? 1.731 7.646 -7.669 1.00 92.56 77 LEU A C 1
ATOM 621 O O . LEU A 1 77 ? 2.860 8.147 -7.715 1.00 92.56 77 LEU A O 1
ATOM 625 N N . VAL A 1 78 ? 0.809 7.938 -8.586 1.00 91.06 78 VAL A N 1
ATOM 626 C CA . VAL A 1 78 ? 1.082 8.691 -9.817 1.00 91.06 78 VAL A CA 1
ATOM 627 C C . VAL A 1 78 ? 1.088 10.201 -9.580 1.00 91.06 78 VAL A C 1
ATOM 629 O O . VAL A 1 78 ? 1.994 10.886 -10.065 1.00 91.06 78 VAL A O 1
ATOM 632 N N . THR A 1 79 ? 0.111 10.731 -8.844 1.00 89.19 79 THR A N 1
ATOM 633 C CA . THR A 1 79 ? -0.084 12.185 -8.690 1.00 89.19 79 THR A CA 1
ATOM 634 C C . THR A 1 79 ? 0.438 12.726 -7.364 1.00 89.19 79 THR A C 1
ATOM 636 O O . THR A 1 79 ? 0.711 13.919 -7.264 1.00 89.19 79 THR A O 1
ATOM 639 N N . GLY A 1 80 ? 0.630 11.863 -6.363 1.00 88.38 80 GLY A N 1
ATOM 640 C CA . GLY A 1 80 ? 0.976 12.275 -5.002 1.00 88.38 80 GLY A CA 1
ATOM 641 C C . GLY A 1 80 ? -0.186 12.901 -4.233 1.00 88.38 80 GLY A C 1
ATOM 642 O O . GLY A 1 80 ? 0.042 13.473 -3.172 1.00 88.38 80 GLY A O 1
ATOM 643 N N . ARG A 1 81 ? -1.415 12.824 -4.756 1.00 85.81 81 ARG A N 1
ATOM 644 C CA . ARG A 1 81 ? -2.626 13.327 -4.095 1.00 85.81 81 ARG A CA 1
ATOM 645 C C . ARG A 1 81 ? -3.358 12.198 -3.370 1.00 85.81 81 ARG A C 1
ATOM 647 O O . ARG A 1 81 ? -3.181 11.025 -3.678 1.00 85.81 81 ARG A O 1
ATOM 654 N N . GLY A 1 82 ? -4.193 12.556 -2.399 1.00 85.25 82 GLY A N 1
ATOM 655 C CA . GLY A 1 82 ? -4.984 11.584 -1.643 1.00 85.25 82 GLY A CA 1
ATOM 656 C C . GLY A 1 82 ? -4.150 10.721 -0.691 1.00 85.25 82 GLY A C 1
ATOM 657 O O . GLY A 1 82 ? -3.084 11.127 -0.230 1.00 85.25 82 GLY A O 1
ATOM 658 N N . HIS A 1 83 ? -4.662 9.532 -0.371 1.00 86.19 83 HIS A N 1
ATOM 659 C CA . HIS A 1 83 ? -4.065 8.607 0.593 1.00 86.19 83 HIS A CA 1
ATOM 660 C C . HIS A 1 83 ? -3.621 7.300 -0.081 1.00 86.19 83 HIS A C 1
ATOM 662 O O . HIS A 1 83 ? -4.279 6.812 -1.001 1.00 86.19 83 HIS A O 1
ATOM 668 N N . ILE A 1 84 ? -2.536 6.695 0.412 1.00 88.81 84 ILE A N 1
ATOM 669 C CA . ILE A 1 84 ? -1.960 5.452 -0.132 1.00 88.81 84 ILE A CA 1
ATOM 670 C C . ILE A 1 84 ? -2.945 4.274 -0.133 1.00 88.81 84 ILE A C 1
ATOM 672 O O . ILE A 1 84 ? -2.861 3.420 -1.005 1.00 88.81 84 ILE A O 1
ATOM 676 N N . LEU A 1 85 ? -3.906 4.252 0.795 1.00 89.00 85 LEU A N 1
ATOM 677 C CA . LEU A 1 85 ? -4.957 3.227 0.882 1.00 89.00 85 LEU A CA 1
ATOM 678 C C . LEU A 1 85 ? -6.317 3.695 0.348 1.00 89.00 85 LEU A C 1
ATOM 680 O O . LEU A 1 85 ? -7.318 3.050 0.617 1.00 89.00 85 LEU A O 1
ATOM 684 N N . ALA A 1 86 ? -6.387 4.811 -0.385 1.00 86.19 86 ALA A N 1
ATOM 685 C CA . ALA A 1 86 ? -7.668 5.368 -0.836 1.00 86.19 86 ALA A CA 1
ATOM 686 C C . ALA A 1 86 ? -8.463 4.441 -1.780 1.00 86.19 86 ALA A C 1
ATOM 688 O O . ALA A 1 86 ? -9.648 4.668 -1.998 1.00 86.19 86 ALA A O 1
ATOM 689 N N . HIS A 1 87 ? -7.830 3.409 -2.350 1.00 85.31 87 HIS A N 1
ATOM 690 C CA . HIS A 1 87 ? -8.507 2.392 -3.161 1.00 85.31 87 HIS A CA 1
ATOM 691 C C . HIS A 1 87 ? -9.282 1.374 -2.311 1.00 85.31 87 HIS A C 1
ATOM 693 O O . HIS A 1 87 ? -10.191 0.723 -2.825 1.00 85.31 87 HIS A O 1
ATOM 699 N N . ARG A 1 88 ? -8.951 1.245 -1.021 1.00 82.94 88 ARG A N 1
ATOM 700 C CA . ARG A 1 88 ? -9.752 0.510 -0.044 1.00 82.94 88 ARG A CA 1
ATOM 701 C C . ARG A 1 88 ? -10.906 1.422 0.343 1.00 82.94 88 ARG A C 1
ATOM 703 O O . ARG A 1 88 ? -10.780 2.291 1.199 1.00 82.94 88 ARG A O 1
ATOM 710 N N . ASN A 1 89 ? -12.009 1.320 -0.383 1.00 67.38 89 ASN A N 1
ATOM 711 C CA . ASN A 1 89 ? -13.216 2.035 -0.013 1.00 67.38 89 ASN A CA 1
ATOM 712 C C . ASN A 1 89 ? -13.778 1.404 1.272 1.00 67.38 89 ASN A C 1
ATOM 714 O O . ASN A 1 89 ? -14.569 0.468 1.205 1.00 67.38 89 ASN A O 1
ATOM 718 N N . ASP A 1 90 ? -13.331 1.893 2.429 1.00 66.12 90 ASP A N 1
ATOM 719 C CA . ASP A 1 90 ? -13.759 1.411 3.748 1.00 66.12 90 ASP A CA 1
ATOM 720 C C . ASP A 1 90 ? -15.160 1.923 4.133 1.00 66.12 90 ASP A C 1
ATOM 722 O O . ASP A 1 90 ? -15.677 1.557 5.190 1.00 66.12 90 ASP A O 1
ATOM 726 N N . ALA A 1 91 ? -15.801 2.746 3.288 1.00 62.84 91 ALA A N 1
ATOM 727 C CA . ALA A 1 91 ? -17.125 3.310 3.551 1.00 62.84 91 ALA A CA 1
ATOM 728 C C . ALA A 1 91 ? -18.173 2.249 3.937 1.00 62.84 91 ALA A C 1
ATOM 730 O O . ALA A 1 91 ? -18.836 2.453 4.948 1.00 62.84 91 ALA A O 1
ATOM 731 N N . PRO A 1 92 ? -18.267 1.072 3.282 1.00 63.78 92 PRO A N 1
ATOM 732 C CA . PRO A 1 92 ? -19.241 0.053 3.672 1.00 63.78 92 PRO A CA 1
ATOM 733 C C . PRO A 1 92 ? -18.957 -0.567 5.048 1.00 63.78 92 PRO A C 1
ATOM 735 O O . PRO A 1 92 ? -19.885 -0.979 5.738 1.00 63.78 92 PRO A O 1
ATOM 738 N N . LEU A 1 93 ? -17.687 -0.656 5.467 1.00 66.75 93 LEU A N 1
ATOM 739 C CA . LEU A 1 93 ? -17.326 -1.153 6.798 1.00 66.75 93 LEU A CA 1
ATOM 740 C C . LEU A 1 93 ? -17.635 -0.102 7.862 1.00 66.75 93 LEU A C 1
ATOM 742 O O . LEU A 1 93 ? -18.214 -0.447 8.884 1.00 66.75 93 LEU A O 1
ATOM 746 N N . ILE A 1 94 ? -17.281 1.163 7.618 1.00 68.75 94 ILE A N 1
ATOM 747 C CA . ILE A 1 94 ? -17.569 2.266 8.541 1.00 68.75 94 ILE A CA 1
ATOM 748 C C . ILE A 1 94 ? -19.074 2.487 8.670 1.00 68.75 94 ILE A C 1
ATOM 750 O O . ILE A 1 94 ? -19.548 2.662 9.784 1.00 68.75 94 ILE A O 1
ATOM 754 N N . GLU A 1 95 ? -19.834 2.430 7.577 1.00 67.06 95 GLU A N 1
ATOM 755 C CA . GLU A 1 95 ? -21.297 2.531 7.600 1.00 67.06 95 GLU A CA 1
ATOM 756 C C . GLU A 1 95 ? -21.924 1.388 8.400 1.00 67.06 95 GLU A C 1
ATOM 758 O O . GLU A 1 95 ? -22.777 1.635 9.249 1.00 67.06 95 GLU A O 1
ATOM 763 N N . ARG A 1 96 ? -21.459 0.148 8.204 1.00 61.59 96 ARG A N 1
ATOM 764 C CA . ARG A 1 96 ? -21.929 -1.003 8.986 1.00 61.59 96 ARG A CA 1
ATOM 765 C C . ARG A 1 96 ? -21.555 -0.908 10.458 1.00 61.59 96 ARG A C 1
ATOM 767 O O . ARG A 1 96 ? -22.409 -1.131 11.305 1.00 61.59 96 ARG A O 1
ATOM 774 N N . LEU A 1 97 ? -20.313 -0.539 10.773 1.00 67.44 97 LEU A N 1
ATOM 775 C CA . LEU A 1 97 ? -19.884 -0.329 12.155 1.00 67.44 97 LEU A CA 1
ATOM 776 C C . LEU A 1 97 ? -20.683 0.810 12.793 1.00 67.44 97 LEU A C 1
ATOM 778 O O . LEU A 1 97 ? -21.055 0.727 13.955 1.00 67.44 97 LEU A O 1
ATOM 782 N N . ALA A 1 98 ? -20.967 1.867 12.031 1.00 70.12 98 ALA A N 1
ATOM 783 C CA . ALA A 1 98 ? -21.759 2.984 12.507 1.00 70.12 98 ALA A CA 1
ATOM 784 C C . ALA A 1 98 ? -23.193 2.548 12.835 1.00 70.12 98 ALA A C 1
ATOM 786 O O . ALA A 1 98 ? -23.724 2.927 13.874 1.00 70.12 98 ALA A O 1
ATOM 787 N N . GLN A 1 99 ? -23.792 1.707 11.990 1.00 64.56 99 GLN A N 1
ATOM 788 C CA . GLN A 1 99 ? -25.107 1.122 12.241 1.00 64.56 99 GLN A CA 1
ATOM 789 C C . GLN A 1 99 ? -25.101 0.188 13.460 1.00 64.56 99 GLN A C 1
ATOM 791 O O . GLN A 1 99 ? -25.954 0.328 14.327 1.00 64.56 99 GLN A O 1
ATOM 796 N N . GLU A 1 100 ? -24.128 -0.720 13.560 1.00 64.75 100 GLU A N 1
ATOM 797 C CA . GLU A 1 100 ? -24.034 -1.700 14.653 1.00 64.75 100 GLU A CA 1
ATOM 798 C C . GLU A 1 100 ? -23.670 -1.062 16.008 1.00 64.75 100 GLU A C 1
ATOM 800 O O . GLU A 1 100 ? -24.077 -1.568 17.050 1.00 64.75 100 GLU A O 1
ATOM 805 N N . VAL A 1 101 ? -22.911 0.041 16.019 1.00 67.94 101 VAL A N 1
ATOM 806 C CA . VAL A 1 101 ? -22.406 0.668 17.255 1.00 67.94 101 VAL A CA 1
ATOM 807 C C . VAL A 1 101 ? -23.248 1.861 17.704 1.00 67.94 101 VAL A C 1
ATOM 809 O O . VAL A 1 101 ? -23.385 2.067 18.907 1.00 67.94 101 VAL A O 1
ATOM 812 N N . PHE A 1 102 ? -23.793 2.667 16.785 1.00 63.59 102 PHE A N 1
ATOM 813 C CA . PHE A 1 102 ? -24.409 3.953 17.145 1.00 63.59 102 PHE A CA 1
ATOM 814 C C . PHE A 1 102 ? -25.939 3.980 17.095 1.00 63.59 102 PHE A C 1
ATOM 816 O O . PHE A 1 102 ? -26.510 4.900 17.673 1.00 63.59 102 PHE A O 1
ATOM 823 N N . LEU A 1 103 ? -26.622 3.016 16.464 1.00 61.72 103 LEU A N 1
ATOM 824 C CA . LEU A 1 103 ? -28.095 3.031 16.425 1.00 61.72 103 LEU A CA 1
ATOM 825 C C . LEU A 1 103 ? -28.739 2.690 17.778 1.00 61.72 103 LEU A C 1
ATOM 827 O O . LEU A 1 103 ? -29.796 3.231 18.085 1.00 61.72 103 LEU A O 1
ATOM 831 N N . ASP A 1 104 ? -28.071 1.874 18.597 1.00 66.38 104 ASP A N 1
ATOM 832 C CA . ASP A 1 104 ? -28.541 1.477 19.934 1.00 66.38 104 ASP A CA 1
ATOM 833 C C . ASP A 1 104 ? -27.804 2.197 21.072 1.00 66.38 104 ASP A C 1
ATOM 835 O O . ASP A 1 104 ? -27.968 1.847 22.242 1.00 66.38 104 ASP A O 1
ATOM 839 N N . LEU A 1 105 ? -26.968 3.192 20.756 1.00 66.88 105 LEU A N 1
ATOM 840 C CA . LEU A 1 105 ? -26.187 3.890 21.767 1.00 66.88 105 LEU A CA 1
ATOM 841 C C . LEU A 1 105 ? -27.033 5.002 22.408 1.00 66.88 105 LEU A C 1
ATOM 843 O O . LEU A 1 105 ? -27.400 5.959 21.721 1.00 66.88 105 LEU A O 1
ATOM 847 N N . PRO A 1 106 ? -27.319 4.932 23.719 1.00 72.00 106 PRO A N 1
ATOM 848 C CA . PRO A 1 106 ? -27.986 6.018 24.422 1.00 72.00 106 PRO A CA 1
ATOM 849 C C . PRO A 1 106 ? -27.166 7.312 24.312 1.00 72.00 106 PRO A C 1
ATOM 851 O O . PRO A 1 106 ? -25.932 7.277 24.357 1.00 72.00 106 PRO A O 1
ATOM 854 N N . GLU A 1 107 ? -27.827 8.463 24.175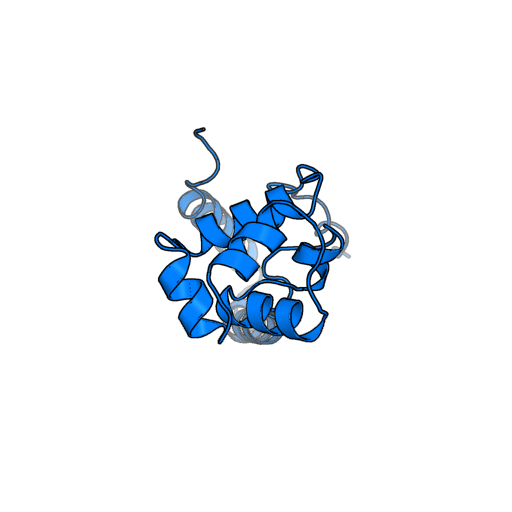 1.00 68.44 107 GLU A N 1
ATOM 855 C CA . GLU A 1 107 ? -27.156 9.757 23.963 1.00 68.44 107 GLU A CA 1
ATOM 856 C C . GLU A 1 107 ? -26.193 10.112 25.117 1.00 68.44 107 GLU A C 1
ATOM 858 O O . GLU A 1 107 ? -25.130 10.693 24.894 1.00 68.44 107 GLU A O 1
ATOM 863 N N . ASP A 1 108 ? -26.493 9.656 26.338 1.00 72.75 108 ASP A N 1
ATOM 864 C CA . ASP A 1 108 ? -25.644 9.781 27.529 1.00 72.75 108 ASP A CA 1
ATOM 865 C C . ASP A 1 108 ? -24.356 8.940 27.464 1.00 72.75 108 ASP A C 1
ATOM 867 O O . ASP A 1 108 ? -23.374 9.261 28.133 1.00 72.75 108 ASP A O 1
ATOM 871 N N . ARG A 1 109 ? -24.316 7.902 26.620 1.00 74.88 109 ARG A N 1
ATOM 872 C CA . ARG A 1 109 ? -23.154 7.015 26.426 1.00 74.88 109 ARG A CA 1
ATOM 873 C C . ARG A 1 109 ? -22.293 7.389 25.227 1.00 74.88 109 ARG A C 1
ATOM 875 O O . ARG A 1 109 ? -21.157 6.926 25.133 1.00 74.88 109 ARG A O 1
ATOM 882 N N . ALA A 1 110 ? -22.776 8.256 24.338 1.00 73.06 110 ALA A N 1
ATOM 883 C CA . ALA A 1 110 ? -22.036 8.688 23.152 1.00 73.06 110 ALA A CA 1
ATOM 884 C C . ALA A 1 110 ? -20.705 9.370 23.495 1.00 73.06 110 ALA A C 1
ATOM 886 O O . ALA A 1 110 ? -19.689 9.113 22.847 1.00 73.06 110 ALA A O 1
ATOM 887 N N . VAL A 1 111 ? -20.686 10.192 24.548 1.00 76.00 111 VAL A N 1
ATOM 888 C CA . VAL A 1 111 ? -19.468 10.878 25.006 1.00 76.00 111 VAL A CA 1
ATOM 889 C C . VAL A 1 111 ? -18.451 9.882 25.572 1.00 76.00 111 VAL A C 1
ATOM 891 O O . VAL A 1 111 ? -17.265 9.977 25.257 1.00 76.00 111 VAL A O 1
ATOM 894 N N . GLU A 1 112 ? -18.904 8.895 26.349 1.00 81.75 112 GLU A N 1
ATOM 895 C CA . GLU A 1 112 ? -18.047 7.837 26.904 1.00 81.75 112 GLU A CA 1
ATOM 896 C C . GLU A 1 112 ? -17.481 6.934 25.804 1.00 81.75 112 GLU A C 1
ATOM 898 O O . GLU A 1 112 ? -16.286 6.635 25.798 1.00 81.75 112 GLU A O 1
ATOM 903 N N . ALA A 1 113 ? -18.317 6.538 24.842 1.00 78.00 113 ALA A N 1
ATOM 904 C CA . ALA A 1 113 ? -17.906 5.729 23.703 1.00 78.00 113 ALA A CA 1
ATOM 905 C C . ALA A 1 113 ? -16.897 6.474 22.822 1.00 78.00 113 ALA A C 1
ATOM 907 O O . ALA A 1 113 ? -15.887 5.899 22.415 1.00 78.00 113 ALA A O 1
ATOM 908 N N . LEU A 1 114 ? -17.122 7.767 22.569 1.00 78.00 114 LEU A N 1
ATOM 909 C CA . LEU A 1 114 ? -16.186 8.597 21.820 1.00 78.00 114 LEU A CA 1
ATOM 910 C C . LEU A 1 114 ? -14.854 8.744 22.562 1.00 78.00 114 LEU A C 1
ATOM 912 O O . LEU A 1 114 ? -13.800 8.623 21.940 1.00 78.00 114 LEU A O 1
ATOM 916 N N . ASP A 1 115 ? -14.874 8.959 23.878 1.00 82.94 115 ASP A N 1
ATOM 917 C CA . ASP A 1 115 ? -13.649 9.021 24.676 1.00 82.94 115 ASP A CA 1
ATOM 918 C C . ASP A 1 115 ? -12.907 7.674 24.678 1.00 82.94 115 ASP A C 1
ATOM 920 O O . ASP A 1 115 ? -11.695 7.636 24.467 1.00 82.94 115 ASP A O 1
ATOM 924 N N . ALA A 1 116 ? -13.620 6.552 24.806 1.00 82.38 116 ALA A N 1
ATOM 925 C CA . ALA A 1 116 ? -13.046 5.212 24.707 1.00 82.38 116 ALA A CA 1
ATOM 926 C C . ALA A 1 116 ? -12.424 4.949 23.326 1.00 82.38 116 ALA A C 1
ATOM 928 O O . ALA A 1 116 ? -11.285 4.485 23.241 1.00 82.38 116 ALA A O 1
ATOM 929 N N . LEU A 1 117 ? -13.116 5.309 22.242 1.00 81.62 117 LEU A N 1
ATOM 930 C CA . LEU A 1 117 ? -12.599 5.205 20.877 1.00 81.62 117 LEU A CA 1
ATOM 931 C C . LEU A 1 117 ? -11.379 6.102 20.666 1.00 81.62 117 LEU A C 1
ATOM 933 O O . LEU A 1 117 ? -10.395 5.664 20.077 1.00 81.62 117 LEU A O 1
ATOM 937 N N . MET A 1 118 ? -11.390 7.331 21.184 1.00 81.88 118 MET A N 1
ATOM 938 C CA . MET A 1 118 ? -10.230 8.221 21.125 1.00 81.88 118 MET A CA 1
ATOM 939 C C . MET A 1 118 ? -9.044 7.670 21.921 1.00 81.88 118 MET A C 1
ATOM 941 O O . MET A 1 118 ? -7.902 7.783 21.469 1.00 81.88 118 MET A O 1
ATOM 945 N N . ARG A 1 119 ? -9.284 7.062 23.088 1.00 84.56 119 ARG A N 1
ATOM 946 C CA . ARG A 1 119 ? -8.248 6.388 23.883 1.00 84.56 119 ARG A CA 1
ATOM 947 C C . ARG A 1 119 ? -7.667 5.196 23.130 1.00 84.56 119 ARG A C 1
ATOM 949 O O . ARG A 1 119 ? -6.447 5.083 23.049 1.00 84.56 119 ARG A O 1
ATOM 956 N N . LEU A 1 120 ? -8.513 4.363 22.526 1.00 80.31 120 LEU A N 1
ATOM 957 C CA . LEU A 1 120 ? -8.089 3.236 21.693 1.00 80.31 120 LEU A CA 1
ATOM 958 C C . LEU A 1 120 ? -7.298 3.705 20.470 1.00 80.31 120 LEU A C 1
ATOM 960 O O . LEU A 1 120 ? -6.205 3.207 20.230 1.00 80.31 120 LEU A O 1
ATOM 964 N N . ALA A 1 121 ? -7.788 4.706 19.739 1.00 79.12 121 ALA A N 1
ATOM 965 C CA . ALA A 1 121 ? -7.098 5.259 18.577 1.00 79.12 121 ALA A CA 1
ATOM 966 C C . ALA A 1 121 ? -5.710 5.807 18.944 1.00 79.12 121 ALA A C 1
ATOM 968 O O . ALA A 1 121 ? -4.746 5.599 18.211 1.00 79.12 121 ALA A O 1
ATOM 969 N N . ARG A 1 122 ? -5.577 6.461 20.107 1.00 76.75 122 ARG A N 1
ATOM 970 C CA . ARG A 1 122 ? -4.273 6.903 20.627 1.00 76.75 122 ARG A CA 1
ATOM 971 C C . ARG A 1 122 ? -3.378 5.727 21.019 1.00 76.75 122 ARG A C 1
ATOM 973 O O . ARG A 1 122 ? -2.193 5.763 20.711 1.00 76.75 122 ARG A O 1
ATOM 980 N N . ALA A 1 123 ? -3.927 4.692 21.652 1.00 76.75 123 ALA A N 1
ATOM 981 C CA . ALA A 1 123 ? -3.179 3.505 22.070 1.00 76.75 123 ALA A CA 1
ATOM 982 C C . ALA A 1 123 ? -2.683 2.656 20.884 1.00 76.75 123 ALA A C 1
ATOM 984 O O . ALA A 1 123 ? -1.586 2.108 20.933 1.00 76.75 123 ALA A O 1
ATOM 985 N N . VAL A 1 124 ? -3.471 2.580 19.809 1.00 71.19 124 VAL A N 1
ATOM 986 C CA . VAL A 1 124 ? -3.161 1.843 18.569 1.00 71.19 124 VAL A CA 1
ATOM 987 C C . VAL A 1 124 ? -2.309 2.673 17.598 1.00 71.19 124 VAL A C 1
ATOM 989 O O . VAL A 1 124 ? -1.799 2.147 16.612 1.00 71.19 124 VAL A O 1
ATOM 992 N N . SER A 1 125 ? -2.046 3.946 17.906 1.00 56.53 125 SER A N 1
ATOM 993 C CA . SER A 1 125 ? -1.157 4.811 17.128 1.00 56.53 125 SER A CA 1
ATOM 994 C C . SER A 1 125 ? 0.295 4.908 17.667 1.00 56.53 125 SER A C 1
ATOM 996 O O . SER A 1 125 ? 0.777 6.033 17.822 1.00 56.53 125 SER A O 1
ATOM 998 N N . PRO A 1 126 ? 1.067 3.820 17.911 1.00 52.09 126 PRO A N 1
ATOM 999 C CA . PRO A 1 126 ? 2.489 3.931 18.229 1.00 52.09 126 PRO A CA 1
ATOM 1000 C C . PRO A 1 126 ? 3.389 3.602 17.019 1.00 52.09 126 PRO A C 1
ATOM 1002 O O . PRO A 1 126 ? 4.218 2.702 17.117 1.00 52.09 126 PRO A O 1
ATOM 1005 N N . ILE A 1 127 ? 3.244 4.272 15.859 1.00 46.78 127 ILE A N 1
ATOM 1006 C CA . ILE A 1 127 ? 4.152 4.030 14.702 1.00 46.78 127 ILE A CA 1
ATOM 1007 C C . ILE A 1 127 ? 4.736 5.303 14.044 1.00 46.78 127 ILE A C 1
ATOM 1009 O O . ILE A 1 127 ? 5.665 5.179 13.258 1.00 46.78 127 ILE A O 1
ATOM 1013 N N . ASN A 1 128 ? 4.328 6.534 14.393 1.00 42.31 128 ASN A N 1
ATOM 1014 C CA . ASN A 1 128 ? 4.906 7.741 13.757 1.00 42.31 128 ASN A CA 1
ATOM 1015 C C . ASN A 1 128 ? 5.875 8.562 14.629 1.00 42.31 128 ASN A C 1
ATOM 1017 O O . ASN A 1 128 ? 5.995 9.771 14.445 1.00 42.31 128 ASN A O 1
ATOM 1021 N N . THR A 1 129 ? 6.586 7.919 15.559 1.00 41.78 129 THR A N 1
ATOM 1022 C CA . THR A 1 129 ? 7.627 8.587 16.357 1.00 41.78 129 THR A CA 1
ATOM 1023 C C . THR A 1 129 ? 8.873 7.710 16.453 1.00 41.78 129 THR A C 1
ATOM 1025 O O . THR A 1 129 ? 9.059 7.029 17.452 1.00 41.78 129 THR A O 1
ATOM 1028 N N . ALA A 1 130 ? 9.681 7.684 15.387 1.00 30.11 130 ALA A N 1
ATOM 1029 C CA . ALA A 1 130 ? 11.147 7.521 15.397 1.00 30.11 130 ALA A CA 1
ATOM 1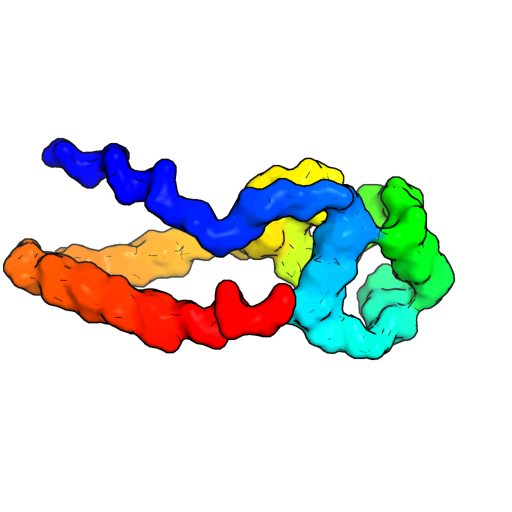030 C C . ALA A 1 130 ? 11.646 7.044 14.021 1.00 30.11 130 ALA A C 1
ATOM 1032 O O . ALA A 1 130 ? 11.585 5.849 13.734 1.00 30.11 130 ALA A O 1
ATOM 1033 N N . ALA A 1 131 ? 12.133 7.982 13.203 1.00 30.28 131 ALA A N 1
ATOM 1034 C CA . ALA A 1 131 ? 13.317 7.878 12.333 1.00 30.28 131 ALA A CA 1
ATOM 1035 C C . ALA A 1 131 ? 13.351 9.077 11.379 1.00 30.28 131 ALA A C 1
ATOM 1037 O O . ALA A 1 131 ? 12.424 9.191 10.546 1.00 30.28 131 ALA A O 1
#

Sequence (131 aa):
MLITLFIHRSHGGGVMHGWTERLDHALKLRRVHKLHALAFELGVDESAVSRWRRSRSISLDNAVNLCRVLDVSLDWLVTGRGHILAHRNDAPLIERLAQEVFLDLPEDRAVEALDALMRLARAVSPINTAA

Foldseek 3Di:
DDPPPDPDDDDPPPQQPDLLSLLVVLCVVQVVPDLCVVCVQLVHDSVVVVVVNVDVPDDPSSLVSSCVVSVFDSCCNPVVDDDRNVVPPCVVVVVVCCCVPPPPADPVCPVVVVVVVVVVVVVVPPDPPDD

Radius of gyration: 19.36 Å; Cα contacts (8 Å, |Δi|>4): 80; chains: 1; bounding box: 44×34×46 Å